Protein 2OTA (pdb70)

Foldseek 3Di:
DDPVVVVVVVVVLVVVCVVVVDDPVVSVVVVVVVVVVLVVDDPVCSVVVVVVVVVVVVVVVVVPDD/DVVVVVVVVVLVVVCVVVVDDPVVSVVVVVVVVVVLVVDDPVCSVVVVVVVVVVVVVVVD

InterPro domains:
  IPR009857 Uncharacterised protein family UPF0352 [MF_00816] (1-68)
  IPR009857 Uncharacterised protein family UPF0352 [PF07208] (30-68)
  IPR009857 Uncharacterised protein family UPF0352 [PIRSF006188] (1-68)
  IPR023202 YejL-like superfamily [SSF158651] (1-68)

CATH classification: 1.10.3390.10

Sequence (126 aa):
YSNERVEKIIQDLLDVLVKEEVTPDLALCLGNAVTNIIAQVPESKRVAVVDNFTKALKQSVLEHHHNERVEKIIQDLLDVLVKEEVTPDLALCLGNAVTNIIAQVPESKRVAVVDNFTKALKQSVL

Solvent-accessible surface area: 7327 Å² total

Structure (mmCIF, N/CA/C/O backbone):
data_2OTA
#
_entry.id   2OTA
#
_cell.length_a   37.739
_cell.length_b   58.470
_cell.length_c   59.650
_cell.angle_alpha   90.00
_cell.angle_beta   90.00
_cell.angle_gamma   90.00
#
_symmetry.space_group_name_H-M   'P 21 21 21'
#
loop_
_entity.id
_entity.type
_entity.pdbx_description
1 polymer 'UPF0352 protein CPS_2611'
2 water water
#
loop_
_atom_site.group_PDB
_atom_site.id
_atom_site.type_symbol
_atom_site.label_atom_id
_atom_site.label_alt_id
_atom_site.label_comp_id
_atom_site.label_asym_id
_atom_site.label_entity_id
_atom_site.label_seq_id
_atom_site.pdbx_PDB_ins_code
_atom_site.Cartn_x
_atom_site.Cartn_y
_atom_site.Cartn_z
_atom_site.occupancy
_atom_site.B_iso_or_equiv
_atom_site.auth_seq_id
_atom_site.auth_comp_id
_atom_site.auth_asym_id
_atom_site.auth_atom_id
_atom_site.pdbx_PDB_model_num
ATOM 1 N N . TYR A 1 7 ? 20.372 27.776 -3.053 1.00 28.07 7 TYR A N 1
ATOM 2 C CA . TYR A 1 7 ? 19.178 28.271 -2.315 1.00 28.20 7 TYR A CA 1
ATOM 3 C C . TYR A 1 7 ? 18.775 29.642 -2.841 1.00 28.70 7 TYR A C 1
ATOM 4 O O . TYR A 1 7 ? 19.628 30.485 -3.114 1.00 28.86 7 TYR A O 1
ATOM 13 N N . SER A 1 8 ? 17.473 29.858 -2.987 1.00 29.62 8 SER A N 1
ATOM 14 C CA . SER A 1 8 ? 16.960 31.129 -3.477 1.00 30.41 8 SER A CA 1
ATOM 15 C C . SER A 1 8 ? 17.190 32.233 -2.448 1.00 31.33 8 SER A C 1
ATOM 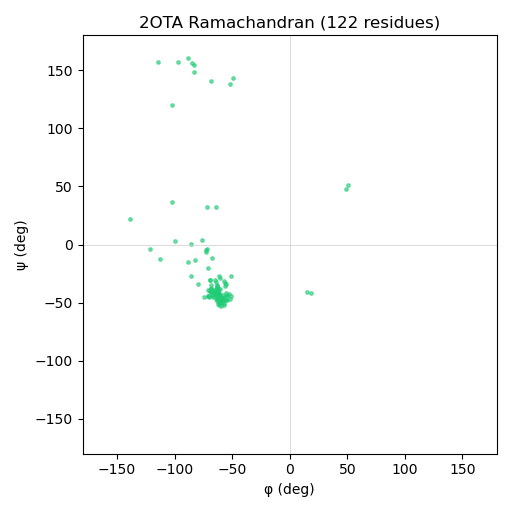16 O O . SER A 1 8 ? 17.041 32.014 -1.241 1.00 30.46 8 SER A O 1
ATOM 19 N N . ASN A 1 9 ? 17.555 33.419 -2.930 1.00 30.94 9 ASN A N 1
ATOM 20 C CA . ASN A 1 9 ? 17.799 34.555 -2.052 1.00 30.51 9 ASN A CA 1
ATOM 21 C C . ASN A 1 9 ? 16.567 34.785 -1.190 1.00 29.83 9 ASN A C 1
ATOM 22 O O . ASN A 1 9 ? 16.674 35.182 -0.033 1.00 30.24 9 ASN A O 1
ATOM 24 N N . GLU A 1 10 ? 15.399 34.518 -1.769 1.00 28.38 10 GLU A N 1
ATOM 25 C CA . GLU A 1 10 ? 14.127 34.682 -1.077 1.00 26.51 10 GLU A CA 1
ATOM 26 C C . GLU A 1 10 ? 14.017 33.779 0.143 1.00 24.83 10 GLU A C 1
ATOM 27 O O . GLU A 1 10 ? 13.696 34.244 1.233 1.00 25.66 10 GLU A O 1
ATOM 29 N N . ARG A 1 11 ? 14.268 32.487 -0.040 1.00 24.23 11 ARG A N 1
ATOM 30 C CA . ARG A 1 11 ? 14.180 31.546 1.068 1.00 23.25 11 ARG A CA 1
ATOM 31 C C . ARG A 1 11 ? 15.170 31.916 2.165 1.00 23.00 11 ARG A C 1
ATOM 32 O O . ARG A 1 11 ? 14.806 32.012 3.336 1.00 22.75 11 ARG A O 1
ATOM 40 N N . VAL A 1 12 ? 16.423 32.128 1.774 1.00 22.09 12 VAL A N 1
ATOM 41 C CA . VAL A 1 12 ? 17.472 32.477 2.719 1.00 20.74 12 VAL A CA 1
ATOM 42 C C . VAL A 1 12 ? 17.107 33.736 3.489 1.00 21.92 12 VAL A C 1
ATOM 43 O O . VAL A 1 12 ? 17.205 33.779 4.715 1.00 20.50 12 VAL A O 1
ATOM 47 N N . GLU A 1 13 ? 16.667 34.756 2.763 1.00 22.28 13 GLU A N 1
ATOM 48 C CA . GLU A 1 13 ? 16.300 36.023 3.379 1.00 22.72 13 GLU A CA 1
ATOM 49 C C . GLU A 1 13 ? 15.150 35.878 4.374 1.00 20.77 13 GLU A C 1
ATOM 50 O O . GLU A 1 13 ? 15.186 36.446 5.464 1.00 18.66 13 GLU A O 1
ATOM 56 N N . LYS A 1 14 ? 14.132 35.115 3.995 1.00 19.82 14 LYS A N 1
ATOM 57 C CA . LYS A 1 14 ? 12.978 34.902 4.860 1.00 18.25 14 LYS A CA 1
ATOM 58 C C . LYS A 1 14 ? 13.364 34.167 6.147 1.00 17.53 14 LYS A C 1
ATOM 59 O O . LYS A 1 14 ? 12.879 34.494 7.232 1.00 18.25 14 LYS A O 1
ATOM 61 N N . ILE A 1 15 ? 14.235 33.172 6.023 1.00 16.46 15 ILE A N 1
ATOM 62 C CA . ILE A 1 15 ? 14.673 32.402 7.179 1.00 15.75 15 ILE A CA 1
ATOM 63 C C . ILE A 1 15 ? 15.456 33.277 8.148 1.00 14.81 15 ILE A C 1
ATOM 64 O O . ILE A 1 15 ? 15.262 33.196 9.359 1.00 15.97 15 ILE A O 1
ATOM 69 N N . ILE A 1 16 ? 16.335 34.117 7.616 1.00 13.43 16 ILE A N 1
ATOM 70 C CA . ILE A 1 16 ? 17.127 35.006 8.458 1.00 15.10 16 ILE A CA 1
ATOM 71 C C . ILE A 1 16 ? 16.196 35.938 9.229 1.00 15.67 16 ILE A C 1
ATOM 72 O O . ILE A 1 16 ? 16.343 36.119 10.440 1.00 15.91 16 ILE A O 1
ATOM 77 N N . GLN A 1 17 ? 15.228 36.514 8.523 1.00 14.33 17 GLN A N 1
ATOM 78 C CA . GLN A 1 17 ? 14.277 37.421 9.149 1.00 15.76 17 GLN A CA 1
ATOM 79 C C . GLN A 1 17 ? 13.432 36.715 10.208 1.00 14.25 17 GLN A C 1
ATOM 80 O O . GLN A 1 17 ? 13.075 37.322 11.221 1.00 13.73 17 GLN A O 1
ATOM 86 N N . ASP A 1 18 ? 13.107 35.444 9.975 1.00 12.63 18 ASP A N 1
ATOM 87 C CA . ASP A 1 18 ? 12.321 34.677 10.943 1.00 13.40 18 ASP A CA 1
ATOM 88 C C . ASP A 1 18 ? 13.166 34.438 12.196 1.00 12.61 18 ASP A C 1
ATOM 89 O O . ASP A 1 18 ? 12.653 34.412 13.319 1.00 10.40 18 ASP A O 1
ATOM 94 N N . LEU A 1 19 ? 14.466 34.249 11.988 1.00 12.39 19 LEU A N 1
ATOM 95 C CA . LEU A 1 19 ? 15.395 34.033 13.087 1.00 11.43 19 LEU A CA 1
ATOM 96 C C . LEU A 1 19 ? 15.500 35.297 13.931 1.00 10.68 19 LEU A C 1
ATOM 97 O O . LEU A 1 19 ? 15.463 35.241 15.160 1.00 9.81 19 LEU A O 1
ATOM 102 N N . LEU A 1 20 ? 15.629 36.438 13.261 1.00 10.50 20 LEU A N 1
ATOM 103 C CA . LEU A 1 20 ? 15.741 37.719 13.946 1.00 11.95 20 LEU A CA 1
ATOM 104 C C . LEU A 1 20 ? 14.440 38.120 14.633 1.00 12.48 20 LEU A C 1
ATOM 105 O O . LEU A 1 20 ? 14.463 38.800 15.658 1.00 13.08 20 LEU A O 1
ATOM 110 N N . ASP A 1 21 ? 13.306 37.706 14.067 1.00 12.69 21 ASP A N 1
ATOM 111 C CA . ASP A 1 21 ? 12.015 38.036 14.655 1.00 11.18 21 ASP A CA 1
ATOM 112 C C . ASP A 1 21 ? 11.892 37.419 16.039 1.00 10.62 21 ASP A C 1
ATOM 113 O O . ASP A 1 21 ? 11.386 38.052 16.962 1.00 9.83 21 ASP A O 1
ATOM 118 N N . VAL A 1 22 ? 12.354 36.179 16.172 1.00 10.23 22 VAL A N 1
ATOM 119 C CA . VAL A 1 22 ? 12.310 35.471 17.446 1.00 10.68 22 VAL A CA 1
ATOM 120 C C . VAL A 1 22 ? 13.005 36.311 18.514 1.00 10.86 22 VAL A C 1
ATOM 121 O O . VAL A 1 22 ? 12.509 36.458 19.632 1.00 11.13 22 VAL A O 1
ATOM 125 N N . LEU A 1 23 ? 14.154 36.868 18.153 1.00 11.11 23 LEU A N 1
ATOM 126 C CA . LEU A 1 23 ? 14.933 37.688 19.070 1.00 11.61 23 LEU A CA 1
ATOM 127 C C . LEU A 1 23 ? 14.253 39.028 19.368 1.00 11.49 23 LEU A C 1
ATOM 128 O O . LEU A 1 23 ? 14.191 39.461 20.519 1.00 9.12 23 LEU A O 1
ATOM 133 N N . VAL A 1 24 ? 13.753 39.684 18.327 1.00 11.86 24 VAL A N 1
ATOM 134 C CA . VAL A 1 24 ? 13.071 40.957 18.497 1.00 13.90 24 VAL A CA 1
ATOM 135 C C . VAL A 1 24 ? 11.859 40.754 19.400 1.00 14.71 24 VAL A C 1
ATOM 136 O O . VAL A 1 24 ? 11.628 41.511 20.346 1.00 14.74 24 VAL A O 1
ATOM 140 N N . LYS A 1 25 ? 11.093 39.712 19.108 1.00 15.96 25 LYS A N 1
ATOM 141 C CA . LYS A 1 25 ? 9.905 39.405 19.883 1.00 16.50 25 LYS A CA 1
ATOM 142 C C . LYS A 1 25 ? 10.233 39.230 21.366 1.00 17.63 25 LYS A C 1
ATOM 143 O O . LYS A 1 25 ? 9.447 39.620 22.227 1.00 16.73 25 LYS A O 1
ATOM 149 N N . GLU A 1 26 ? 11.397 38.657 21.658 1.00 17.04 26 GLU A N 1
ATOM 150 C CA . GLU A 1 26 ? 11.810 38.432 23.036 1.00 19.51 26 GLU A CA 1
ATOM 151 C C . GLU A 1 26 ? 12.521 39.642 23.670 1.00 19.97 26 GLU A C 1
ATOM 152 O O . GLU A 1 26 ? 12.923 39.594 24.828 1.00 18.97 26 GLU A O 1
ATOM 158 N N . GLU A 1 27 ? 12.668 40.726 22.913 1.00 21.57 27 GLU A N 1
ATOM 159 C CA . GLU A 1 27 ? 13.316 41.939 23.415 1.00 23.07 27 GLU A CA 1
ATOM 160 C C . GLU A 1 27 ? 14.651 41.659 24.101 1.00 23.62 27 GLU A C 1
ATOM 161 O O . GLU A 1 27 ? 14.919 42.167 25.197 1.00 25.00 27 GLU A O 1
ATOM 167 N N . VAL A 1 28 ? 15.491 40.865 23.445 1.00 22.72 28 VAL A N 1
ATOM 168 C CA . VAL A 1 28 ? 16.795 40.499 23.990 1.00 21.98 28 VAL A CA 1
ATOM 169 C C . VAL A 1 28 ? 17.882 41.520 23.694 1.00 21.62 28 VAL A C 1
ATOM 170 O O . VAL A 1 28 ? 17.786 42.284 22.739 1.00 22.72 28 VAL A O 1
ATOM 174 N N . THR A 1 29 ? 18.917 41.523 24.528 1.00 23.39 29 THR A N 1
ATOM 175 C CA . THR A 1 29 ? 20.061 42.409 24.343 1.00 21.70 29 THR A CA 1
ATOM 176 C C . THR A 1 29 ? 21.026 41.647 23.437 1.00 19.89 29 THR A C 1
ATOM 177 O O . THR A 1 29 ? 20.932 40.426 23.311 1.00 17.22 29 THR A O 1
ATOM 181 N N . PRO A 1 30 ? 21.957 42.356 22.783 1.00 20.49 30 PRO A N 1
ATOM 182 C CA . PRO A 1 30 ? 22.920 41.700 21.895 1.00 20.38 30 PRO A CA 1
ATOM 183 C C . PRO A 1 30 ? 23.654 40.516 22.517 1.00 19.55 30 PRO A C 1
ATOM 184 O O . PRO A 1 30 ? 23.803 39.477 21.878 1.00 19.17 30 PRO A O 1
ATOM 188 N N . ASP A 1 31 ? 24.113 40.678 23.756 1.00 20.88 31 ASP A N 1
ATOM 189 C CA . ASP A 1 31 ? 24.829 39.615 24.465 1.00 21.08 31 ASP A CA 1
ATOM 190 C C . ASP A 1 31 ? 23.991 38.352 24.577 1.00 18.96 31 ASP A C 1
ATOM 191 O O . ASP A 1 31 ? 24.481 37.251 24.327 1.00 16.60 31 ASP A O 1
ATOM 196 N N . LEU A 1 32 ? 22.729 38.509 24.962 1.00 16.86 32 LEU A N 1
ATOM 197 C CA . LEU A 1 32 ? 21.840 37.361 25.092 1.00 16.98 32 LEU A CA 1
ATOM 198 C C . LEU A 1 32 ? 21.561 36.762 23.713 1.00 16.73 32 LEU A C 1
ATOM 199 O O . LEU A 1 32 ? 21.592 35.545 23.532 1.00 16.58 32 LEU A O 1
ATOM 204 N N . ALA A 1 33 ? 21.301 37.629 22.740 1.00 16.24 33 ALA A N 1
ATOM 205 C CA . ALA A 1 33 ? 21.017 37.190 21.380 1.00 16.19 33 ALA A CA 1
ATOM 206 C C . ALA A 1 33 ? 22.145 36.303 20.851 1.00 15.83 33 ALA A C 1
ATOM 207 O O . ALA A 1 33 ? 21.898 35.281 20.206 1.00 15.10 33 ALA A O 1
ATOM 209 N N . LEU A 1 34 ? 23.382 36.695 21.138 1.00 13.53 34 LEU A N 1
ATOM 210 C CA . LEU A 1 34 ? 24.543 35.948 20.680 1.00 14.37 34 LEU A CA 1
ATOM 211 C C . LEU A 1 34 ? 24.730 34.630 21.415 1.00 14.86 34 LEU A C 1
ATOM 212 O O . LEU A 1 34 ? 25.158 33.640 20.827 1.00 14.85 34 LEU A O 1
ATOM 225 N N . CYS A 1 36 ? 22.386 32.835 22.523 1.00 11.78 36 CYS A N 1
ATOM 226 C CA . CYS A 1 36 ? 21.384 31.944 21.950 1.00 12.11 36 CYS A CA 1
ATOM 227 C C . CYS A 1 36 ? 21.724 31.475 20.533 1.00 10.93 36 CYS A C 1
ATOM 228 O O . CYS A 1 36 ? 21.533 30.307 20.193 1.00 9.07 36 CYS A O 1
ATOM 231 N N . LEU A 1 37 ? 22.225 32.383 19.705 1.00 11.54 37 LEU A N 1
ATOM 232 C CA . LEU A 1 37 ? 22.584 32.019 18.345 1.00 12.47 37 LEU A CA 1
ATOM 233 C C . LEU A 1 37 ? 23.787 31.078 18.329 1.00 12.46 37 LEU A C 1
ATOM 234 O O . LEU A 1 37 ? 23.843 30.155 17.517 1.00 14.58 37 LEU A O 1
ATOM 239 N N . GLY A 1 38 ? 24.741 31.310 19.227 1.00 12.68 38 GLY A N 1
ATOM 240 C CA . GLY A 1 38 ? 25.922 30.462 19.300 1.00 11.40 38 GLY A CA 1
ATOM 241 C C . GLY A 1 38 ? 25.551 29.031 19.656 1.00 12.75 38 GLY A C 1
ATOM 242 O O . GLY A 1 38 ? 26.063 28.066 19.069 1.00 11.44 38 GLY A O 1
ATOM 243 N N . ASN A 1 39 ? 24.663 28.895 20.636 1.00 12.24 39 ASN A N 1
ATOM 244 C CA . ASN A 1 39 ? 24.188 27.588 21.068 1.00 12.88 39 ASN A CA 1
ATOM 245 C C . ASN A 1 39 ? 23.437 26.906 19.926 1.00 11.19 39 ASN A C 1
ATOM 246 O O . ASN A 1 39 ? 23.533 25.694 19.741 1.00 11.45 39 ASN A O 1
ATOM 251 N N . ALA A 1 40 ? 22.688 27.697 19.168 1.00 8.85 40 ALA A N 1
ATOM 252 C CA . ALA A 1 40 ? 21.922 27.190 18.038 1.00 8.74 40 ALA A CA 1
ATOM 253 C C . ALA A 1 40 ? 22.868 26.621 16.983 1.00 9.18 40 ALA A C 1
ATOM 254 O O . ALA A 1 40 ? 22.635 25.544 16.431 1.00 9.08 40 ALA A O 1
ATOM 256 N N . VAL A 1 41 ? 23.938 27.360 16.716 1.00 9.39 41 VAL A N 1
ATOM 257 C CA . VAL A 1 41 ? 24.943 26.970 15.737 1.00 9.23 41 VAL A CA 1
ATOM 258 C C . VAL A 1 41 ? 25.658 25.686 16.146 1.00 11.61 41 VAL A C 1
ATOM 259 O O . VAL A 1 41 ? 25.907 24.812 15.308 1.00 9.61 41 VAL A O 1
ATOM 263 N N . THR A 1 42 ? 25.986 25.578 17.436 1.00 13.83 42 THR A N 1
ATOM 264 C CA . THR A 1 42 ? 26.659 24.393 17.965 1.00 13.13 42 THR A CA 1
ATOM 265 C C . THR A 1 42 ? 25.736 23.198 17.777 1.00 13.06 42 THR A C 1
ATOM 266 O O . THR A 1 42 ? 26.181 22.099 17.441 1.00 11.40 42 THR A O 1
ATOM 270 N N . ASN A 1 43 ? 24.443 23.422 17.989 1.00 14.64 43 ASN A N 1
ATOM 271 C CA . ASN A 1 43 ? 23.448 22.365 17.830 1.00 14.22 43 ASN A CA 1
ATOM 272 C C . ASN A 1 43 ? 23.435 21.878 16.386 1.00 12.99 43 ASN A C 1
ATOM 273 O O . ASN A 1 43 ? 23.345 20.680 16.127 1.00 13.31 43 ASN A O 1
ATOM 278 N N . ILE A 1 44 ? 23.542 22.806 15.440 1.00 12.79 44 ILE A N 1
ATOM 279 C CA . ILE A 1 44 ? 23.531 22.440 14.030 1.00 13.10 44 ILE A CA 1
ATOM 280 C C . ILE A 1 44 ? 24.812 21.727 13.600 1.00 14.49 44 ILE A C 1
ATOM 281 O O . ILE A 1 44 ? 24.766 20.722 12.892 1.00 14.15 44 ILE A O 1
ATOM 286 N N . ILE A 1 45 ? 25.956 22.246 14.030 1.00 15.53 45 ILE A N 1
ATOM 287 C CA . ILE A 1 45 ? 27.226 21.644 13.666 1.00 13.55 45 ILE A CA 1
ATOM 288 C C . ILE A 1 45 ? 27.333 20.213 14.176 1.00 13.14 45 ILE A C 1
ATOM 289 O O . ILE A 1 45 ? 28.031 19.386 13.587 1.00 10.96 45 ILE A O 1
ATOM 294 N N . ALA A 1 46 ? 26.635 19.913 15.263 1.00 12.96 46 ALA A N 1
ATOM 295 C CA . ALA A 1 46 ? 26.652 18.557 15.802 1.00 15.50 46 ALA A CA 1
ATOM 296 C C . ALA A 1 46 ? 25.826 17.651 14.884 1.00 15.58 46 ALA A 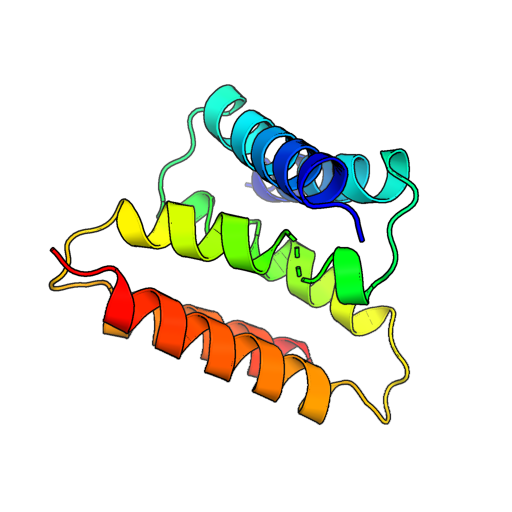C 1
ATOM 297 O O . ALA A 1 46 ? 25.798 16.437 15.054 1.00 15.95 46 ALA A O 1
ATOM 299 N N . GLN A 1 47 ? 25.166 18.256 13.902 1.00 16.56 47 GLN A N 1
ATOM 300 C CA . GLN A 1 47 ? 24.351 17.514 12.951 1.00 17.93 47 GLN A CA 1
ATOM 301 C C . GLN A 1 47 ? 25.164 17.047 11.746 1.00 17.15 47 GLN A C 1
ATOM 302 O O . GLN A 1 47 ? 24.714 16.192 10.988 1.00 15.38 47 GLN A O 1
ATOM 308 N N . VAL A 1 48 ? 26.357 17.605 11.560 1.00 15.38 48 VAL A N 1
ATOM 309 C CA . VAL A 1 48 ? 27.192 17.172 10.448 1.00 14.83 48 VAL A CA 1
ATOM 310 C C . VAL A 1 48 ? 28.189 16.141 10.968 1.00 13.43 48 VAL A C 1
ATOM 311 O O . VAL A 1 48 ? 28.473 16.087 12.167 1.00 13.27 48 VAL A O 1
ATOM 315 N N . PRO A 1 49 ? 28.718 15.296 10.075 1.00 11.18 49 PRO A N 1
ATOM 316 C CA . PRO A 1 49 ? 29.681 14.274 10.492 1.00 10.79 49 PRO A CA 1
ATOM 317 C C . PRO A 1 49 ? 30.814 14.830 11.348 1.00 12.52 49 PRO A C 1
ATOM 318 O O . PRO A 1 49 ? 31.304 15.942 11.122 1.00 13.94 49 PRO A O 1
ATOM 322 N N . GLU A 1 50 ? 31.234 14.044 12.328 1.00 10.68 50 GLU A N 1
ATOM 323 C CA . GLU A 1 50 ? 32.303 14.447 13.221 1.00 12.30 50 GLU A CA 1
ATOM 324 C C . GLU A 1 50 ? 33.578 14.785 12.444 1.00 12.09 50 GLU A C 1
ATOM 325 O O . GLU A 1 50 ? 34.353 15.655 12.845 1.00 11.07 50 GLU A O 1
ATOM 331 N N . SER A 1 51 ? 33.781 14.112 11.318 1.00 12.45 51 SER A N 1
ATOM 332 C CA . SER A 1 51 ? 34.974 14.336 10.501 1.00 13.07 51 SER A CA 1
ATOM 333 C C . SER A 1 51 ? 34.964 15.655 9.735 1.00 13.29 51 SER A C 1
ATOM 334 O O . SER A 1 51 ? 35.947 15.994 9.079 1.00 12.61 51 SER A O 1
ATOM 337 N N . LYS A 1 52 ? 33.859 16.394 9.813 1.00 14.28 52 LYS A N 1
ATOM 338 C CA . LYS A 1 52 ? 33.736 17.661 9.094 1.00 14.53 52 LYS A CA 1
ATOM 339 C C . LYS A 1 52 ? 33.466 18.847 10.008 1.00 14.51 52 LYS A C 1
ATOM 340 O O . LYS A 1 52 ? 33.406 19.994 9.548 1.00 14.07 52 LYS A O 1
ATOM 346 N N . ARG A 1 53 ? 33.295 18.572 11.297 1.00 13.72 53 ARG A N 1
ATOM 347 C CA . ARG A 1 53 ? 32.975 19.611 12.261 1.00 13.49 53 ARG A CA 1
ATOM 348 C C . ARG A 1 53 ? 34.019 20.697 12.491 1.00 12.58 53 ARG A C 1
ATOM 349 O O . ARG A 1 53 ? 33.668 21.869 12.603 1.00 10.83 53 ARG A O 1
ATOM 357 N N . VAL A 1 54 ? 35.295 20.332 12.566 1.00 12.70 54 VAL A N 1
ATOM 358 C CA . VAL A 1 54 ? 36.315 21.354 12.784 1.00 12.23 54 VAL A CA 1
ATOM 359 C C . VAL A 1 54 ? 36.406 22.263 11.566 1.00 10.39 54 VAL A C 1
ATOM 360 O O . VAL A 1 54 ? 36.466 23.485 11.692 1.00 10.46 54 VAL A O 1
ATOM 364 N N . ALA A 1 55 ? 36.395 21.659 10.386 1.00 9.37 55 ALA A N 1
ATOM 365 C CA . ALA A 1 55 ? 36.488 22.418 9.151 1.00 9.60 55 ALA A CA 1
ATOM 366 C C . ALA A 1 55 ? 35.287 23.337 9.005 1.00 10.09 55 ALA A C 1
ATOM 367 O O . ALA A 1 55 ? 35.435 24.529 8.721 1.00 12.85 55 ALA A O 1
ATOM 369 N N . VAL A 1 56 ? 34.098 22.784 9.206 1.00 8.45 56 VAL A N 1
ATOM 370 C CA . VAL A 1 56 ? 32.879 23.564 9.089 1.00 8.95 56 VAL A CA 1
ATOM 371 C C . VAL A 1 56 ? 32.877 24.742 10.053 1.00 9.52 56 VAL A C 1
ATOM 372 O O . VAL A 1 56 ? 32.587 25.866 9.653 1.00 9.53 56 VAL A O 1
ATOM 376 N N . VAL A 1 57 ? 33.207 24.498 11.318 1.00 10.22 57 VAL A N 1
ATOM 377 C CA . VAL A 1 57 ? 33.220 25.582 12.290 1.00 11.20 57 VAL A CA 1
ATOM 378 C C . VAL A 1 57 ? 34.251 26.638 11.891 1.00 10.98 57 VAL A C 1
ATOM 379 O O . VAL A 1 57 ? 33.990 27.836 12.010 1.00 9.97 57 VAL A O 1
ATOM 383 N N . ASP A 1 58 ? 35.411 26.197 11.401 1.00 12.74 58 ASP A N 1
ATOM 384 C CA . ASP A 1 58 ? 36.456 27.130 10.980 1.00 13.35 58 ASP A CA 1
ATOM 385 C C . ASP A 1 58 ? 36.003 28.003 9.803 1.00 13.74 58 ASP A C 1
ATOM 386 O O . ASP A 1 58 ? 36.293 29.192 9.767 1.00 13.11 58 ASP A O 1
ATOM 391 N N . ASN A 1 59 ? 35.302 27.416 8.836 1.00 14.92 59 ASN A N 1
ATOM 392 C CA . ASN A 1 59 ? 34.822 28.189 7.688 1.00 15.60 59 ASN A CA 1
ATOM 393 C C . ASN A 1 59 ? 33.761 29.160 8.152 1.00 14.87 59 ASN A C 1
ATOM 394 O O . ASN A 1 59 ? 33.702 30.302 7.704 1.00 15.22 59 ASN A O 1
ATOM 399 N N . PHE A 1 60 ? 32.902 28.678 9.041 1.00 15.31 60 PHE A N 1
ATOM 400 C CA . PHE A 1 60 ? 31.820 29.486 9.569 1.00 15.09 60 PHE A CA 1
ATOM 401 C C . PHE A 1 60 ? 32.366 30.708 10.282 1.00 14.47 60 PHE A C 1
ATOM 402 O O . PHE A 1 60 ? 31.910 31.822 10.058 1.00 15.35 60 PHE A O 1
ATOM 410 N N . THR A 1 61 ? 33.350 30.495 11.145 1.00 16.56 61 THR A N 1
ATOM 411 C CA . THR A 1 61 ? 33.926 31.593 11.903 1.00 16.16 61 THR A CA 1
ATOM 412 C C . THR A 1 61 ? 34.725 32.557 11.034 1.00 16.67 61 THR A C 1
ATOM 413 O O . THR A 1 61 ? 34.642 33.776 11.213 1.00 15.75 61 THR A O 1
ATOM 417 N N . LYS A 1 62 ? 35.487 32.016 10.089 1.00 15.65 62 LYS A N 1
ATOM 418 C CA . LYS A 1 62 ? 36.295 32.851 9.210 1.00 16.84 62 LYS A CA 1
ATOM 419 C C . LYS A 1 62 ? 35.374 33.801 8.447 1.00 15.96 62 LYS A C 1
ATOM 420 O O . LYS A 1 62 ? 35.564 35.016 8.469 1.00 15.81 62 LYS A O 1
ATOM 426 N N . ALA A 1 63 ? 34.365 33.239 7.791 1.00 14.68 63 ALA A N 1
ATOM 427 C CA . ALA A 1 63 ? 33.404 34.029 7.036 1.00 14.76 63 ALA A CA 1
ATOM 428 C C . ALA A 1 63 ? 32.730 35.050 7.955 1.00 15.23 63 ALA A C 1
ATOM 429 O O . ALA A 1 63 ? 32.561 36.216 7.590 1.00 14.60 63 ALA A O 1
ATOM 431 N N . LEU A 1 64 ? 32.354 34.605 9.149 1.00 14.14 64 LEU A N 1
ATOM 432 C CA . LEU A 1 64 ? 31.701 35.470 10.124 1.00 14.56 64 LEU A CA 1
ATOM 433 C C . LEU A 1 64 ? 32.565 36.694 10.437 1.00 15.68 64 LEU A C 1
ATOM 434 O O . LEU A 1 64 ? 32.099 37.838 10.368 1.00 14.65 64 LEU A O 1
ATOM 439 N N . LYS A 1 65 ? 33.825 36.448 10.787 1.00 14.87 65 LYS A N 1
ATOM 440 C CA . LYS A 1 65 ? 34.746 37.526 11.118 1.00 16.95 65 LYS A CA 1
ATOM 441 C C . LYS A 1 65 ? 34.894 38.479 9.941 1.00 18.16 65 LYS A C 1
ATOM 442 O O . LYS A 1 65 ? 34.803 39.700 10.097 1.00 20.18 65 LYS A O 1
ATOM 444 N N . GLN A 1 66 ? 35.114 37.914 8.762 1.00 17.48 66 GLN A N 1
ATOM 445 C CA . GLN A 1 66 ? 35.280 38.712 7.561 1.00 18.20 66 GLN A CA 1
ATOM 446 C C . GLN A 1 66 ? 34.085 39.638 7.358 1.00 18.95 66 GLN A C 1
ATOM 447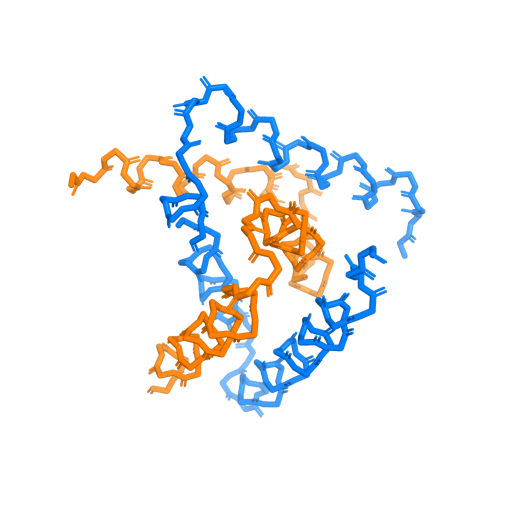 O O . GLN A 1 66 ? 34.248 40.827 7.099 1.00 18.56 66 GLN A O 1
ATOM 449 N N . SER A 1 67 ? 32.882 39.088 7.479 1.00 20.57 67 SER A N 1
ATOM 450 C CA . SER A 1 67 ? 31.667 39.871 7.301 1.00 20.71 67 SER A CA 1
ATOM 451 C C . SER A 1 67 ? 31.554 40.955 8.367 1.00 20.31 67 SER A C 1
ATOM 452 O O . SER A 1 67 ? 31.111 42.065 8.093 1.00 22.40 67 SER A O 1
ATOM 454 N N . VAL A 1 68 ? 31.959 40.627 9.586 1.00 20.88 68 VAL A N 1
ATOM 455 C CA . VAL A 1 68 ? 31.893 41.574 10.688 1.00 20.18 68 VAL A CA 1
ATOM 456 C C . VAL A 1 68 ? 32.844 42.755 10.504 1.00 20.70 68 VAL A C 1
ATOM 457 O O . VAL A 1 68 ? 32.490 43.886 10.829 1.00 21.55 68 VAL A O 1
ATOM 461 N N . LEU A 1 69 ? 34.041 42.499 9.982 1.00 20.12 69 LEU A N 1
ATOM 462 C CA . LEU A 1 69 ? 35.019 43.563 9.760 1.00 23.21 69 LEU A CA 1
ATOM 463 C C . LEU A 1 69 ? 34.542 44.490 8.648 1.00 24.80 69 LEU A C 1
ATOM 464 O O . LEU A 1 69 ? 34.708 45.709 8.708 1.00 22.94 69 LEU A O 1
ATOM 469 N N . GLU A 1 70 ? 33.937 43.883 7.636 1.00 27.90 70 GLU A N 1
ATOM 470 C CA . GLU A 1 70 ? 33.440 44.584 6.463 1.00 30.20 70 GLU A CA 1
ATOM 471 C C . GLU A 1 70 ? 32.212 45.466 6.684 1.00 31.08 70 GLU A C 1
ATOM 472 O O . GLU A 1 70 ? 31.952 46.375 5.895 1.00 30.09 70 GLU A O 1
ATOM 478 N N . HIS A 1 71 ? 31.466 45.213 7.755 1.00 32.86 71 HIS A N 1
ATOM 479 C CA . HIS A 1 71 ? 30.268 45.996 8.032 1.00 33.45 71 HIS A CA 1
ATOM 480 C C . HIS A 1 71 ? 30.437 47.058 9.109 1.00 34.75 71 HIS A C 1
ATOM 481 O O . HIS A 1 71 ? 29.525 47.314 9.898 1.00 36.62 71 HIS A O 1
ATOM 488 N N . HIS A 1 72 ? 31.611 47.674 9.131 1.00 35.30 72 HIS A N 1
ATOM 489 C CA . HIS A 1 72 ? 31.905 48.738 10.080 1.00 35.74 72 HIS A CA 1
ATOM 490 C C . HIS A 1 72 ? 31.779 50.031 9.284 1.00 35.47 72 HIS A C 1
ATOM 491 O O . HIS A 1 72 ? 32.488 50.231 8.299 1.00 36.14 72 HIS A O 1
ATOM 493 N N . HIS A 1 73 ? 30.866 50.896 9.709 1.00 35.42 73 HIS A N 1
ATOM 494 C CA . HIS A 1 73 ? 30.623 52.157 9.027 1.00 34.90 73 HIS A CA 1
ATOM 495 C C . HIS A 1 73 ? 31.642 53.224 9.413 1.00 36.84 73 HIS A C 1
ATOM 496 O O . HIS A 1 73 ? 32.379 53.674 8.510 1.00 38.08 73 HIS A O 1
ATOM 503 N N . ASN B 1 9 ? 19.278 32.142 33.281 1.00 29.22 9 ASN B N 1
ATOM 504 C CA . ASN B 1 9 ? 17.902 31.519 33.129 1.00 29.44 9 ASN B CA 1
ATOM 505 C C . ASN B 1 9 ? 18.117 30.146 32.456 1.00 30.11 9 ASN B C 1
ATOM 506 O O . ASN B 1 9 ? 19.082 29.452 32.763 1.00 32.07 9 ASN B O 1
ATOM 508 N N . GLU B 1 10 ? 16.936 29.778 31.930 1.00 29.67 10 GLU B N 1
ATOM 509 C CA . GLU B 1 10 ? 17.000 29.047 30.665 1.00 27.53 10 GLU B CA 1
ATOM 510 C C . GLU B 1 10 ? 15.838 29.612 29.750 1.00 28.12 10 GLU B C 1
ATOM 511 O O . GLU B 1 10 ? 15.265 28.867 28.966 1.00 29.09 10 GLU B O 1
ATOM 513 N N . ARG B 1 11 ? 15.423 30.846 30.107 1.00 26.60 11 ARG B N 1
ATOM 514 C CA . ARG B 1 11 ? 14.731 31.702 29.112 1.00 23.83 11 ARG B CA 1
ATOM 515 C C . ARG B 1 11 ? 15.719 31.654 27.867 1.00 21.26 11 ARG B C 1
ATOM 516 O O . ARG B 1 11 ? 15.285 31.855 26.736 1.00 20.42 11 ARG B O 1
ATOM 524 N N . VAL B 1 12 ? 17.015 31.434 28.117 1.00 19.69 12 VAL B N 1
ATOM 525 C CA . VAL B 1 12 ? 17.967 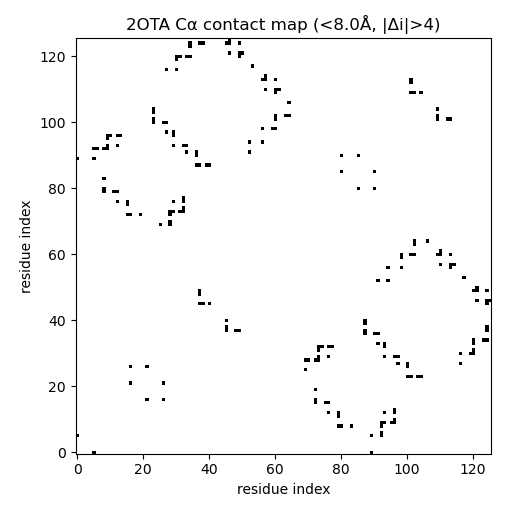31.199 27.031 1.00 20.33 12 VAL B CA 1
ATOM 526 C C . VAL B 1 12 ? 17.539 29.907 26.291 1.00 18.94 12 VAL B C 1
ATOM 527 O O . VAL B 1 12 ? 17.402 29.909 25.069 1.00 16.75 12 VAL B O 1
ATOM 531 N N . GLU B 1 13 ? 17.326 28.820 27.038 1.00 19.80 13 GLU B N 1
ATOM 532 C CA . GLU B 1 13 ? 16.934 27.549 26.444 1.00 20.19 13 GLU B CA 1
ATOM 533 C C . GLU B 1 13 ? 15.689 27.701 25.576 1.00 19.65 13 GLU B C 1
ATOM 534 O O . GLU B 1 13 ? 15.619 27.154 24.472 1.00 18.33 13 GLU B O 1
ATOM 540 N N . LYS B 1 14 ? 14.711 28.444 26.080 1.00 17.01 14 LYS B N 1
ATOM 541 C CA . LYS B 1 14 ? 13.480 28.680 25.345 1.00 15.41 14 LYS B CA 1
ATOM 542 C C . LYS B 1 14 ? 13.792 29.419 24.047 1.00 14.94 14 LYS B C 1
ATOM 543 O O . LYS B 1 14 ? 13.284 29.069 22.986 1.00 14.87 14 LYS B O 1
ATOM 545 N N . ILE B 1 15 ? 14.627 30.448 24.136 1.00 14.18 15 ILE B N 1
ATOM 546 C CA . ILE B 1 15 ? 14.996 31.213 22.952 1.00 13.07 15 ILE B CA 1
ATOM 547 C C . ILE B 1 15 ? 15.764 30.343 21.961 1.00 12.62 15 ILE B C 1
ATOM 548 O O . ILE B 1 15 ? 15.476 30.343 20.764 1.00 9.51 15 ILE B O 1
ATOM 553 N N . ILE B 1 16 ? 16.748 29.605 22.463 1.00 12.79 16 ILE B N 1
ATOM 554 C CA . ILE B 1 16 ? 17.544 28.732 21.612 1.00 13.56 16 ILE B CA 1
ATOM 555 C C . ILE B 1 16 ? 16.625 27.793 20.836 1.00 14.98 16 ILE B C 1
ATOM 556 O O . ILE B 1 16 ? 16.762 27.642 19.621 1.00 15.17 16 ILE B O 1
ATOM 561 N N . GLN B 1 17 ? 15.684 27.172 21.541 1.00 15.10 17 GLN B N 1
ATOM 562 C CA . GLN B 1 17 ? 14.757 26.242 20.911 1.00 16.76 17 GLN B CA 1
ATOM 563 C C . GLN B 1 17 ? 13.868 26.916 19.867 1.00 15.96 17 GLN B C 1
ATOM 564 O O . GLN B 1 17 ? 13.573 26.329 18.823 1.00 13.55 17 GLN B O 1
ATOM 570 N N . ASP B 1 18 ? 13.442 28.145 20.150 1.00 15.17 18 ASP B N 1
ATOM 571 C CA . ASP B 1 18 ? 12.615 28.893 19.212 1.00 15.16 18 ASP B CA 1
ATOM 572 C C . ASP B 1 18 ? 13.386 29.170 17.926 1.00 12.56 18 ASP B C 1
ATOM 573 O O . ASP B 1 18 ? 12.805 29.232 16.841 1.00 9.87 18 ASP B O 1
ATOM 578 N N . LEU B 1 19 ? 14.697 29.346 18.060 1.00 10.72 19 LEU B N 1
ATOM 579 C CA . LEU B 1 19 ? 15.549 29.597 16.910 1.00 9.16 19 LEU B CA 1
ATOM 580 C C . LEU B 1 19 ? 15.671 28.333 16.065 1.00 8.70 19 LEU B C 1
ATOM 581 O O . LEU B 1 19 ? 15.576 28.384 14.842 1.00 8.58 19 LEU B O 1
ATOM 586 N N . LEU B 1 20 ? 15.875 27.198 16.723 1.00 10.23 20 LEU B N 1
ATOM 587 C CA . LEU B 1 20 ? 16.005 25.926 16.020 1.00 11.34 20 LEU B CA 1
ATOM 588 C C . LEU B 1 20 ? 14.681 25.477 15.400 1.00 12.04 20 LEU B C 1
ATOM 589 O O . LEU B 1 20 ? 14.681 24.809 14.369 1.00 12.15 20 LEU B O 1
ATOM 594 N N . ASP B 1 21 ? 13.561 25.841 16.029 1.00 12.97 21 ASP B N 1
ATOM 595 C CA . ASP B 1 21 ? 12.240 25.487 15.507 1.00 11.81 21 ASP B CA 1
ATOM 596 C C . ASP B 1 21 ? 12.028 26.143 14.145 1.00 12.28 21 ASP B C 1
ATOM 597 O O . ASP B 1 21 ? 11.388 25.569 13.260 1.00 13.04 21 ASP B O 1
ATOM 602 N N . VAL B 1 22 ? 12.556 27.351 13.978 1.00 11.74 22 VAL B N 1
ATOM 603 C CA . VAL B 1 22 ? 12.421 28.050 12.704 1.00 12.17 22 VAL B CA 1
ATOM 604 C C . VAL B 1 22 ? 13.108 27.229 11.607 1.00 11.57 22 VAL B C 1
ATOM 605 O O . VAL B 1 22 ? 12.539 26.988 10.546 1.00 12.07 22 VAL B O 1
ATOM 609 N N . LEU B 1 23 ? 14.326 26.788 11.880 1.00 10.67 23 LEU B N 1
ATOM 610 C CA . LEU B 1 23 ? 15.082 26.000 10.916 1.00 13.32 23 LEU B CA 1
ATOM 611 C C . LEU B 1 23 ? 14.416 24.648 10.630 1.00 14.09 23 LEU B C 1
ATOM 612 O O . LEU B 1 23 ? 14.344 24.212 9.480 1.00 12.75 23 LEU B O 1
ATOM 617 N N . VAL B 1 24 ? 13.937 23.980 11.673 1.00 15.15 24 VAL B N 1
ATOM 618 C CA . VAL B 1 24 ? 13.266 22.700 11.482 1.00 16.98 24 VAL B CA 1
ATOM 619 C C . VAL B 1 24 ? 12.037 22.924 10.603 1.00 17.28 24 VAL B C 1
ATOM 620 O O . VAL B 1 24 ? 11.801 22.208 9.629 1.00 17.95 24 VAL B O 1
ATOM 624 N N . LYS B 1 25 ? 11.266 23.938 10.965 1.00 18.46 25 LYS B N 1
ATOM 625 C CA . LYS B 1 25 ? 10.059 24.296 10.246 1.00 18.69 25 LYS B CA 1
ATOM 626 C C . LYS B 1 25 ? 10.328 24.468 8.755 1.00 19.00 25 LYS B C 1
ATOM 627 O O . LYS B 1 25 ? 9.586 23.947 7.922 1.00 18.14 25 LYS B O 1
ATOM 633 N N . GLU B 1 26 ? 11.385 25.203 8.416 1.00 18.76 26 GLU B N 1
ATOM 634 C CA . GLU B 1 26 ? 11.728 25.419 7.019 1.00 20.45 26 GLU B CA 1
ATOM 635 C C . GLU B 1 26 ? 12.394 24.192 6.410 1.00 21.45 26 GLU B C 1
ATOM 636 O O . GLU B 1 26 ? 12.802 24.214 5.250 1.00 21.57 26 GLU B O 1
ATOM 642 N N . GLU B 1 27 ? 12.492 23.121 7.192 1.00 22.52 27 GLU B N 1
ATOM 643 C CA . GLU B 1 27 ? 13.119 21.885 6.729 1.00 24.29 27 GLU B CA 1
ATOM 644 C C . GLU B 1 27 ? 14.477 22.212 6.132 1.00 23.46 27 GLU B C 1
ATOM 645 O O . GLU B 1 27 ? 14.783 21.796 5.020 1.00 25.77 27 GLU B O 1
ATOM 651 N N . VAL B 1 28 ? 15.299 22.945 6.871 1.00 24.41 28 VAL B N 1
ATOM 652 C CA . VAL B 1 28 ? 16.601 23.336 6.348 1.00 24.01 28 VAL B CA 1
ATOM 653 C C . VAL B 1 28 ? 17.758 22.357 6.449 1.00 24.89 28 VAL B C 1
ATOM 654 O O . VAL B 1 28 ? 17.816 21.482 7.316 1.00 24.67 28 VAL B O 1
ATOM 658 N N . THR B 1 29 ? 18.687 22.559 5.523 1.00 26.06 29 THR B N 1
ATOM 659 C CA . THR B 1 29 ? 19.916 21.794 5.385 1.00 25.83 29 THR B CA 1
ATOM 660 C C . THR B 1 29 ? 20.928 22.387 6.366 1.00 22.76 29 THR B C 1
ATOM 661 O O . THR B 1 29 ? 20.899 23.587 6.644 1.00 20.06 29 THR B O 1
ATOM 665 N N . PRO B 1 30 ? 21.837 21.560 6.903 1.00 21.68 30 PRO B N 1
ATOM 666 C CA . PRO B 1 30 ? 22.819 22.110 7.840 1.00 21.23 30 PRO B CA 1
ATOM 667 C C . PRO B 1 30 ? 23.555 23.322 7.267 1.00 19.88 30 PRO B C 1
ATOM 668 O O . PRO B 1 30 ? 23.751 24.321 7.960 1.00 17.67 30 PRO B O 1
ATOM 672 N N . ASP B 1 31 ? 23.948 23.239 5.998 1.00 19.61 31 ASP B N 1
ATOM 673 C CA . ASP B 1 31 ? 24.663 24.338 5.357 1.00 20.14 31 ASP B CA 1
ATOM 674 C C . ASP B 1 31 ? 23.779 25.569 5.213 1.00 18.75 31 ASP B C 1
ATOM 675 O O . ASP B 1 31 ? 24.236 26.692 5.417 1.00 17.99 31 ASP B O 1
ATOM 680 N N . LEU B 1 32 ? 22.513 25.363 4.868 1.00 16.67 32 LEU B N 1
ATOM 681 C CA . LEU B 1 32 ? 21.584 26.482 4.731 1.00 16.29 32 LEU B CA 1
ATOM 682 C C . LEU B 1 32 ? 21.368 27.058 6.136 1.00 14.54 32 LEU B C 1
ATOM 683 O O . LEU B 1 32 ? 21.306 28.271 6.325 1.00 13.64 32 LEU B O 1
ATOM 688 N N . ALA B 1 33 ? 21.260 26.168 7.117 1.00 13.02 33 ALA B N 1
ATOM 689 C CA . ALA B 1 33 ? 21.063 26.570 8.501 1.00 14.02 33 ALA B CA 1
ATOM 690 C C . ALA B 1 33 ? 22.217 27.470 8.956 1.00 14.02 33 ALA B C 1
ATOM 691 O O . ALA B 1 33 ? 21.997 28.555 9.494 1.00 12.95 33 ALA B O 1
ATOM 693 N N . LEU B 1 34 ? 23.446 27.021 8.723 1.00 12.99 34 LEU B N 1
ATOM 694 C CA . LEU B 1 34 ? 24.616 27.791 9.109 1.00 13.54 34 LEU B CA 1
ATOM 695 C C . LEU B 1 34 ? 24.694 29.116 8.357 1.00 13.53 34 LEU B C 1
ATOM 696 O O . LEU B 1 34 ? 25.116 30.132 8.907 1.00 13.01 34 LEU B O 1
ATOM 709 N N . CYS B 1 36 ? 22.199 30.899 7.353 1.00 10.57 36 CYS B N 1
ATOM 710 C CA . CYS B 1 36 ? 21.198 31.807 7.904 1.00 10.41 36 CYS B CA 1
ATOM 711 C C . CYS B 1 36 ? 21.575 32.258 9.319 1.00 8.87 36 CYS B C 1
ATOM 712 O O . CYS B 1 36 ? 21.424 33.427 9.669 1.00 7.54 36 CYS B O 1
ATOM 715 N N . LEU B 1 37 ? 22.077 31.329 10.124 1.00 8.43 37 LEU B N 1
ATOM 716 C CA . LEU B 1 37 ? 22.486 31.653 11.487 1.00 11.03 37 LEU B CA 1
ATOM 717 C C . LEU B 1 37 ? 23.616 32.679 11.445 1.00 9.57 37 LEU B C 1
ATOM 718 O O . LEU B 1 37 ? 23.625 33.635 12.220 1.00 11.36 37 LEU B O 1
ATOM 723 N N . GLY B 1 38 ? 24.564 32.473 10.535 1.00 8.56 38 GLY B N 1
ATOM 724 C CA . GLY B 1 38 ? 25.683 33.388 10.403 1.00 10.29 38 GLY B CA 1
ATOM 725 C C . GLY B 1 38 ? 25.227 34.798 10.076 1.00 12.71 38 GLY B C 1
ATOM 726 O O . GLY B 1 38 ? 25.703 35.773 10.663 1.00 13.23 38 GLY B O 1
ATOM 727 N N . ASN B 1 39 ? 24.308 34.916 9.125 1.00 14.27 39 ASN B N 1
ATOM 728 C CA . ASN B 1 39 ? 23.788 36.223 8.753 1.00 15.34 39 ASN B CA 1
ATOM 729 C C . ASN B 1 39 ? 23.074 36.866 9.930 1.00 13.32 39 ASN B C 1
ATOM 730 O O . ASN B 1 39 ? 23.166 38.075 10.139 1.00 11.99 39 ASN B O 1
ATOM 735 N N . ALA B 1 40 ? 22.367 36.045 10.701 1.00 13.08 40 ALA B N 1
ATOM 736 C CA . ALA B 1 40 ? 21.644 36.526 11.870 1.00 12.01 40 ALA B CA 1
ATOM 737 C C . ALA B 1 40 ? 22.641 37.117 12.859 1.00 11.06 40 ALA B C 1
ATOM 738 O O . ALA B 1 40 ? 22.437 38.204 13.406 1.00 10.29 40 ALA B O 1
ATOM 740 N N . VAL B 1 41 ? 23.729 36.388 13.071 1.00 11.57 41 VAL B N 1
ATOM 741 C CA . VAL B 1 41 ? 24.772 36.807 13.996 1.00 11.24 41 VAL B CA 1
ATOM 742 C C . VAL B 1 41 ? 25.463 38.098 13.558 1.00 12.58 41 VAL B C 1
ATOM 743 O O . VAL B 1 41 ? 25.707 38.978 14.379 1.00 10.24 41 VAL B O 1
ATOM 747 N N . THR B 1 42 ? 25.788 38.208 12.271 1.00 13.96 42 THR B N 1
ATOM 748 C CA . THR B 1 42 ? 26.439 39.413 11.767 1.00 15.28 42 THR B CA 1
ATOM 749 C C . THR B 1 42 ? 25.526 40.611 12.015 1.00 14.50 42 THR B C 1
ATOM 750 O O . THR B 1 42 ? 25.983 41.706 12.351 1.00 13.38 42 THR B O 1
ATOM 754 N N . ASN B 1 43 ? 24.230 40.390 11.838 1.00 14.56 43 ASN B N 1
ATOM 755 C CA . ASN B 1 43 ? 23.230 41.424 12.042 1.00 14.01 43 ASN B CA 1
ATOM 756 C C . ASN B 1 43 ? 23.218 41.891 13.497 1.00 13.46 43 ASN B C 1
ATOM 757 O O . ASN B 1 43 ? 23.008 43.067 13.781 1.00 14.14 43 ASN B O 1
ATOM 762 N N . ILE B 1 44 ? 23.440 40.966 14.422 1.00 12.65 44 ILE B N 1
ATOM 763 C CA . ILE B 1 44 ? 23.429 41.313 15.834 1.00 12.30 44 ILE B CA 1
ATOM 764 C C . ILE B 1 44 ? 24.693 42.076 16.204 1.00 12.82 44 ILE B C 1
ATOM 765 O O . ILE B 1 44 ? 24.643 43.095 16.889 1.00 13.68 44 ILE B O 1
ATOM 770 N N . ILE B 1 45 ? 25.829 41.581 15.738 1.00 11.79 45 ILE B N 1
ATOM 771 C CA . ILE B 1 45 ? 27.102 42.215 16.026 1.00 12.11 45 ILE B CA 1
ATOM 772 C C . ILE B 1 45 ? 27.135 43.645 15.488 1.00 13.21 45 ILE B C 1
ATOM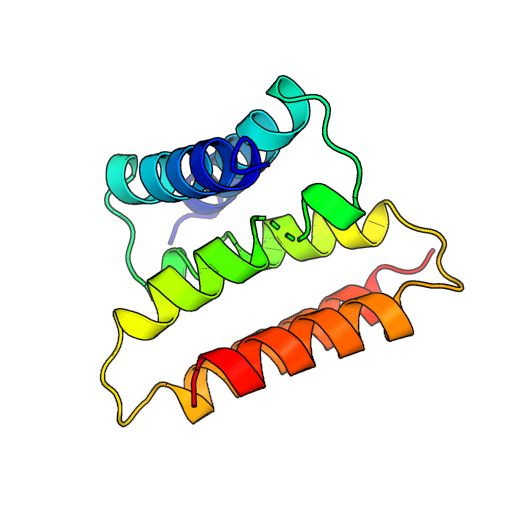 773 O O . ILE B 1 45 ? 27.822 44.509 16.037 1.00 11.65 45 ILE B O 1
ATOM 778 N N . ALA B 1 46 ? 26.379 43.899 14.422 1.00 13.52 46 ALA B N 1
ATOM 779 C CA . ALA B 1 46 ? 26.308 45.242 13.853 1.00 15.47 46 ALA B CA 1
ATOM 780 C C . ALA B 1 46 ? 25.501 46.127 14.804 1.00 17.08 46 ALA B C 1
ATOM 781 O O . ALA B 1 46 ? 25.359 47.330 14.586 1.00 17.89 46 ALA B O 1
ATOM 783 N N . GLN B 1 47 ? 24.984 45.520 15.867 1.00 17.60 47 GLN B N 1
ATOM 784 C CA . GLN B 1 47 ? 24.185 46.239 16.847 1.00 19.09 47 GLN B CA 1
ATOM 785 C C . GLN B 1 47 ? 24.991 46.602 18.078 1.00 18.25 47 GLN B C 1
ATOM 786 O O . GLN B 1 47 ? 24.456 47.153 19.035 1.00 17.88 47 GLN B O 1
ATOM 792 N N . VAL B 1 48 ? 26.277 46.283 18.068 1.00 17.05 48 VAL B N 1
ATOM 793 C CA . VAL B 1 48 ? 27.114 46.624 19.203 1.00 16.40 48 VAL B CA 1
ATOM 794 C C . VAL B 1 48 ? 28.141 47.640 18.733 1.00 14.70 48 VAL B C 1
ATOM 795 O O . VAL B 1 48 ? 28.432 47.733 17.543 1.00 14.67 48 VAL B O 1
ATOM 799 N N . PRO B 1 49 ? 28.689 48.433 19.660 1.00 13.47 49 PRO B N 1
ATOM 800 C CA . PRO B 1 49 ? 29.690 49.445 19.319 1.00 13.44 49 PRO B CA 1
ATOM 801 C C . PRO B 1 49 ? 30.837 48.863 18.503 1.00 14.88 49 PRO B C 1
ATOM 802 O O . PRO B 1 49 ? 31.320 47.767 18.792 1.00 15.06 49 PRO B O 1
ATOM 806 N N . GLU B 1 50 ? 31.270 49.601 17.486 1.00 14.21 50 GLU B N 1
ATOM 807 C CA . GLU B 1 50 ? 32.361 49.152 16.632 1.00 15.64 50 GLU B CA 1
ATOM 808 C C . GLU B 1 50 ? 33.629 48.846 17.418 1.00 14.32 50 GLU B C 1
ATOM 809 O O . GLU B 1 50 ? 34.394 47.953 17.059 1.00 14.73 50 GLU B O 1
ATOM 815 N N . SER B 1 51 ? 33.852 49.585 18.495 1.00 13.96 51 SER B N 1
ATOM 816 C CA . SER B 1 51 ? 35.034 49.373 19.314 1.00 13.88 51 SER B CA 1
ATOM 817 C C . SER B 1 51 ? 34.994 48.028 20.037 1.00 12.91 51 SER B C 1
ATOM 818 O O . SER B 1 51 ? 35.993 47.596 20.599 1.00 13.16 51 SER B O 1
ATOM 821 N N . LYS B 1 52 ? 33.838 47.371 20.015 1.00 13.47 52 LYS B N 1
ATOM 822 C CA . LYS B 1 52 ? 33.666 46.085 20.681 1.00 13.85 52 LYS B CA 1
ATOM 823 C C . LYS B 1 52 ? 33.445 44.907 19.721 1.00 12.89 52 LYS B C 1
ATOM 824 O O . LYS B 1 52 ? 33.511 43.745 20.136 1.00 14.31 52 LYS B O 1
ATOM 830 N N . ARG B 1 53 ? 33.186 45.196 18.449 1.00 11.18 53 ARG B N 1
ATOM 831 C CA . ARG B 1 53 ? 32.901 44.142 17.477 1.00 11.46 53 ARG B CA 1
ATOM 832 C C . ARG B 1 53 ? 33.933 43.035 17.258 1.00 11.62 53 ARG B C 1
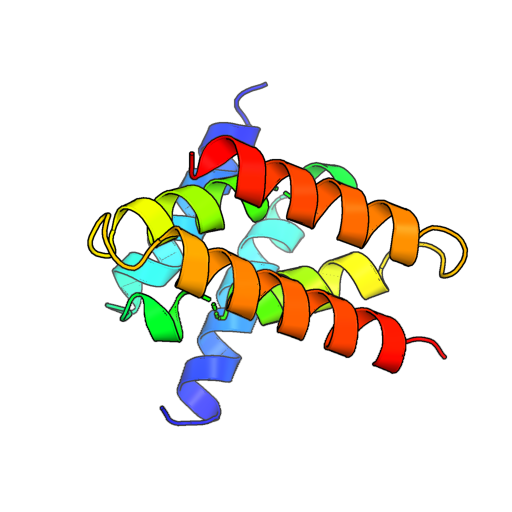ATOM 833 O O . ARG B 1 53 ? 33.566 41.858 17.203 1.00 10.12 53 ARG B O 1
ATOM 841 N N . VAL B 1 54 ? 35.209 43.380 17.128 1.00 10.24 54 VAL B N 1
ATOM 842 C CA . VAL B 1 54 ? 36.216 42.341 16.938 1.00 11.22 54 VAL B CA 1
ATOM 843 C C . VAL B 1 54 ? 36.281 41.428 18.165 1.00 10.74 54 VAL B C 1
ATOM 844 O O . VAL B 1 54 ? 36.289 40.206 18.037 1.00 11.33 54 VAL B O 1
ATOM 848 N N . ALA B 1 55 ? 36.314 42.021 19.354 1.00 12.15 55 ALA B N 1
ATOM 849 C CA . ALA B 1 55 ? 36.364 41.240 20.589 1.00 12.06 55 ALA B CA 1
ATOM 850 C C . ALA B 1 55 ? 35.146 40.313 20.670 1.00 12.38 55 ALA B C 1
ATOM 851 O O . ALA B 1 55 ? 35.269 39.131 20.984 1.00 13.49 55 ALA B O 1
ATOM 853 N N . VAL B 1 56 ? 33.969 40.858 20.383 1.00 12.28 56 VAL B N 1
ATOM 854 C CA . VAL B 1 56 ? 32.739 40.073 20.409 1.00 12.35 56 VAL B CA 1
ATOM 855 C C . VAL B 1 56 ? 32.778 38.914 19.411 1.00 12.66 56 VAL B C 1
ATOM 856 O O . VAL B 1 56 ? 32.473 37.778 19.765 1.00 11.27 56 VAL B O 1
ATOM 860 N N . VAL B 1 57 ? 33.151 39.184 18.164 1.00 13.45 57 VAL B N 1
ATOM 861 C CA . VAL B 1 57 ? 33.192 38.102 17.189 1.00 12.93 57 VAL B CA 1
ATOM 862 C C . VAL B 1 57 ? 34.234 37.055 17.578 1.00 12.58 57 VAL B C 1
ATOM 863 O O . VAL B 1 57 ? 33.984 35.858 17.448 1.00 12.50 57 VAL B O 1
ATOM 867 N N . ASP B 1 58 ? 35.387 37.502 18.079 1.00 14.01 58 ASP B N 1
ATOM 868 C CA . ASP B 1 58 ? 36.453 36.588 18.504 1.00 13.56 58 ASP B CA 1
ATOM 869 C C . ASP B 1 58 ? 36.005 35.670 19.647 1.00 15.33 58 ASP B C 1
ATOM 870 O O . ASP B 1 58 ? 36.296 34.474 19.641 1.00 14.02 58 ASP B O 1
ATOM 875 N N . ASN B 1 59 ? 35.311 36.230 20.637 1.00 15.47 59 ASN B N 1
ATOM 876 C CA . ASN B 1 59 ? 34.856 35.429 21.773 1.00 15.89 59 ASN B CA 1
ATOM 877 C C . ASN B 1 59 ? 33.775 34.459 21.324 1.00 15.26 59 ASN B C 1
ATOM 878 O O . ASN B 1 59 ? 33.716 33.307 21.765 1.00 13.06 59 ASN B O 1
ATOM 883 N N . PHE B 1 60 ? 32.917 34.943 20.437 1.00 14.36 60 PHE B N 1
ATOM 884 C CA . PHE B 1 60 ? 31.828 34.146 19.910 1.00 13.32 60 PHE B CA 1
ATOM 885 C C . PHE B 1 60 ? 32.367 32.974 19.103 1.00 14.04 60 PHE B C 1
ATOM 886 O O . PHE B 1 60 ? 31.864 31.854 19.206 1.00 14.07 60 PHE B O 1
ATOM 894 N N . THR B 1 61 ? 33.396 33.227 18.304 1.00 13.99 61 THR B N 1
ATOM 895 C CA . THR B 1 61 ? 33.975 32.174 17.491 1.00 14.39 61 THR B CA 1
ATOM 896 C C . THR B 1 61 ? 34.745 31.175 18.341 1.00 14.28 61 THR B C 1
ATOM 897 O O . THR B 1 61 ? 34.698 29.971 18.090 1.00 14.32 61 THR B O 1
ATOM 901 N N . LYS B 1 62 ? 35.453 31.682 19.345 1.00 13.70 62 LYS B N 1
ATOM 902 C CA . LYS B 1 62 ? 36.242 30.839 20.236 1.00 15.79 62 LYS B CA 1
ATOM 903 C C . LYS B 1 62 ? 35.299 29.886 20.969 1.00 15.98 62 LYS B C 1
ATOM 904 O O . LYS B 1 62 ? 35.592 28.698 21.118 1.00 16.00 62 LYS B O 1
ATOM 910 N N . ALA B 1 63 ? 34.162 30.417 21.414 1.00 14.37 63 ALA B N 1
ATOM 911 C CA . ALA B 1 63 ? 33.157 29.627 22.117 1.00 14.65 63 ALA B CA 1
ATOM 912 C C . ALA B 1 63 ? 32.705 28.449 21.258 1.00 14.84 63 ALA B C 1
ATOM 913 O O . ALA B 1 63 ? 32.681 27.308 21.721 1.00 15.09 63 ALA B O 1
ATOM 915 N N . LEU B 1 64 ? 32.347 28.729 20.007 1.00 16.14 64 LEU B N 1
ATOM 916 C CA . LEU B 1 64 ? 31.902 27.685 19.084 1.00 17.62 64 LEU B CA 1
ATOM 917 C C . LEU B 1 64 ? 32.982 26.631 18.860 1.00 18.84 64 LEU B C 1
ATOM 918 O O . L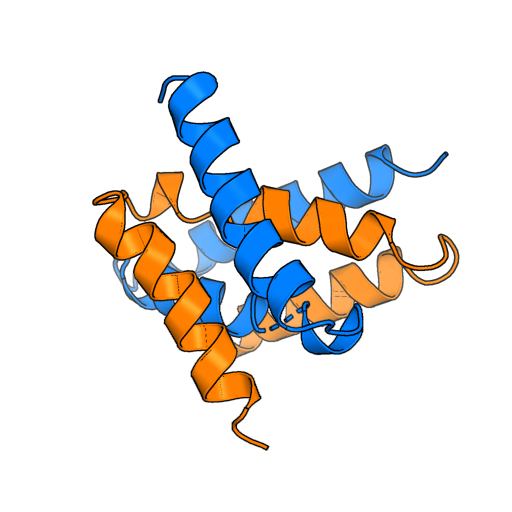EU B 1 64 ? 32.696 25.433 18.825 1.00 19.48 64 LEU B O 1
ATOM 923 N N . LYS B 1 65 ? 34.221 27.082 18.697 1.00 19.89 65 LYS B N 1
ATOM 924 C CA . LYS B 1 65 ? 35.336 26.174 18.468 1.00 21.45 65 LYS B CA 1
ATOM 925 C C . LYS B 1 65 ? 35.598 25.277 19.672 1.00 23.23 65 LYS B C 1
ATOM 926 O O . LYS B 1 65 ? 36.061 24.143 19.521 1.00 21.80 65 LYS B O 1
ATOM 932 N N . GLN B 1 66 ? 35.306 25.784 20.867 1.00 23.42 66 GLN B N 1
ATOM 933 C CA . GLN B 1 66 ? 35.509 25.006 22.083 1.00 24.12 66 GLN B CA 1
ATOM 934 C C . GLN B 1 66 ? 34.371 24.009 22.298 1.00 24.72 66 GLN B C 1
ATOM 935 O O . GLN B 1 66 ? 34.587 22.914 22.808 1.00 24.40 66 GLN B O 1
ATOM 941 N N . SER B 1 67 ? 33.162 24.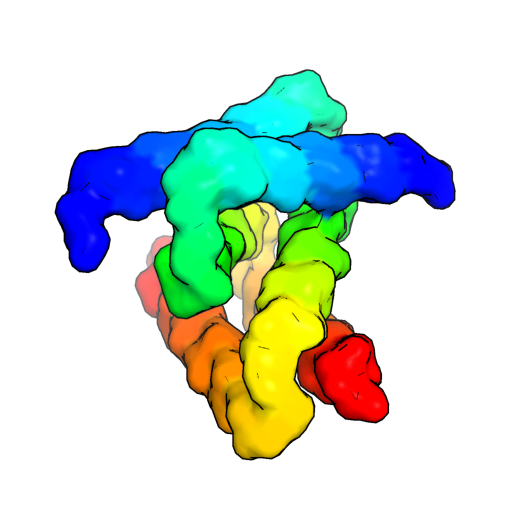394 21.903 1.00 25.74 67 SER B N 1
ATOM 942 C CA . SER B 1 67 ? 31.989 23.545 22.089 1.00 27.74 67 SER B CA 1
ATOM 943 C C . SER B 1 67 ? 31.832 22.490 21.009 1.00 27.43 67 SER B C 1
ATOM 944 O O . SER B 1 67 ? 31.039 21.566 21.144 1.00 28.08 67 SER B O 1
ATOM 946 N N . VAL B 1 68 ? 32.583 22.636 19.929 1.00 29.33 68 VAL B N 1
ATOM 947 C CA . VAL B 1 68 ? 32.519 21.673 18.847 1.00 30.49 68 VAL B CA 1
ATOM 948 C C . VAL B 1 68 ? 33.472 20.535 19.161 1.00 32.11 68 VAL B C 1
ATOM 949 O O . VAL B 1 68 ? 33.265 19.400 18.717 1.00 33.66 68 VAL B O 1
ATOM 953 N N . LEU B 1 69 ? 34.511 20.837 19.936 1.00 32.16 69 LEU B N 1
ATOM 954 C CA . LEU B 1 69 ? 35.482 19.824 20.308 1.00 33.23 69 LEU B CA 1
ATOM 955 C C . LEU B 1 69 ? 35.166 19.229 21.669 1.00 34.11 69 LEU B C 1
ATOM 956 O O . LEU B 1 69 ? 35.270 17.989 21.789 1.00 35.91 69 LEU B O 1
#

Radius of gyration: 13.67 Å; Cα contacts (8 Å, |Δi|>4): 111; chains: 2; bounding box: 27×38×37 Å

Organism: Colwellia psychrerythraea (strain 34H / ATCC BAA-681) (NCBI:txid167879)

Secondary structure (DSSP, 8-state):
--HHHHHHHHHHHHHHHHHTT--HHHH--HHHHHHHHHTTS-GGGHHHHHHHHHHHHHHHHHHT--/--HHHHHHHHHHHHHHHTT--HHHH--HHHHHHHHHTTS-HHHHHHHHHHHHHHHHHHH-

Nearest PDB structures (foldseek):
  3of4-assembly2_C-2  TM=5.191E-01  e=6.748E+00  Idiomarina loihiensis
  3of4-assembly2_C-2  TM=5.228E-01  e=6.113E+00  Idiomarina loihiensis

B-factor: mean 19.52, std 8.34, range [3.78, 52.11]